Protein AF-A0A7V9ECT4-F1 (afdb_monomer_lite)

pLDDT: mean 79.0, std 13.5, range [37.38, 93.56]

Sequence (98 aa):
WDYEIRMAVERTDVVVVALSAKSVTKVGYVQKEIRLVLDAADARPHGQTFIIPARIDDAPVPRPLQRWHWVDASDDLWLERLVLALEKPRPRLAGGQD

Radius of gyration: 14.67 Å; chains: 1; bounding box: 35×32×40 Å

Secondary structure (DSSP, 8-state):
-HHHHHHHHHH-SEEEEEE-HHHHTSTTHHHHHHHHHHHHHHTSPTTS-EEEEEE-SSPPPPGGGGGS--EETTSTTHHHHHHHHHHPPPPP------

Foldseek 3Di:
DLVVLLVVLLPDQEAEAEFEQVLQPDPDPNVVSVVSNVVSQVPDDPQRYAYEYEYADPGDDDPVRVVHHYFYNVDPCRVVVVVVVVPPDGPPPPDDDD

Structure 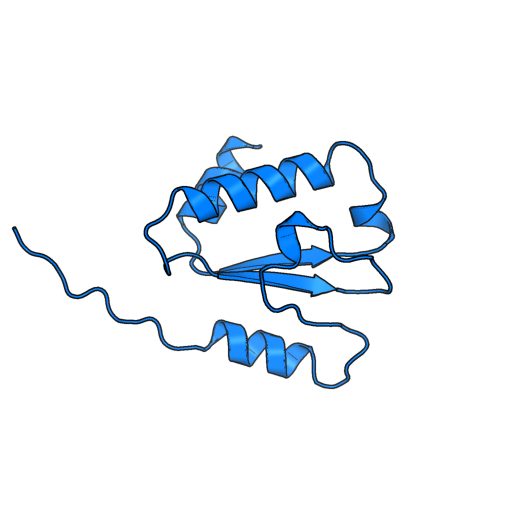(mmCIF, N/CA/C/O backbone):
data_AF-A0A7V9ECT4-F1
#
_entry.id   AF-A0A7V9ECT4-F1
#
loop_
_atom_site.group_PDB
_atom_site.id
_atom_site.type_symbol
_atom_site.label_atom_id
_atom_site.label_alt_id
_atom_site.label_comp_id
_atom_site.label_asym_id
_atom_site.label_entity_id
_atom_site.label_seq_id
_atom_site.pdbx_PDB_ins_code
_atom_site.Cartn_x
_atom_site.Cartn_y
_atom_site.Cartn_z
_atom_site.occupancy
_atom_site.B_iso_or_equiv
_atom_site.auth_seq_id
_atom_site.auth_comp_id
_atom_site.auth_asym_id
_atom_site.auth_atom_id
_atom_site.pdbx_PDB_model_num
ATOM 1 N N . TRP A 1 1 ? -8.633 18.564 -0.500 1.00 74.12 1 TRP A N 1
ATOM 2 C CA . TRP A 1 1 ? -8.101 17.314 -1.070 1.00 74.12 1 TRP A CA 1
ATOM 3 C C . TRP A 1 1 ? -7.655 16.349 0.028 1.00 74.12 1 TRP A C 1
ATOM 5 O O . TRP A 1 1 ? -8.324 15.344 0.178 1.00 74.12 1 TRP A O 1
ATOM 15 N N . ASP A 1 2 ? -6.678 16.677 0.889 1.00 72.00 2 ASP A N 1
ATOM 16 C CA . ASP A 1 2 ? -6.327 15.840 2.063 1.00 72.00 2 ASP A CA 1
ATOM 17 C C . ASP A 1 2 ? -7.541 15.460 2.943 1.00 72.00 2 ASP A C 1
ATOM 19 O O . ASP A 1 2 ? -7.688 14.308 3.339 1.00 72.00 2 ASP A O 1
ATOM 23 N N . TYR A 1 3 ? -8.437 16.416 3.227 1.00 78.00 3 TYR A N 1
ATOM 24 C CA . TYR A 1 3 ? -9.662 16.170 4.003 1.00 78.00 3 TYR A CA 1
ATOM 25 C C . TYR A 1 3 ? -10.574 15.114 3.358 1.00 78.00 3 TYR A C 1
ATOM 27 O O . TYR A 1 3 ? -11.031 14.202 4.037 1.00 78.00 3 TYR A O 1
ATOM 35 N N . GLU A 1 4 ? -10.770 15.191 2.040 1.00 81.56 4 GLU A N 1
ATOM 36 C CA . GLU A 1 4 ? -11.581 14.225 1.288 1.00 81.56 4 GLU A CA 1
ATOM 37 C C . GLU A 1 4 ? -10.968 12.823 1.332 1.00 81.56 4 GLU A C 1
ATOM 39 O O . GLU A 1 4 ? -11.685 11.843 1.508 1.00 81.56 4 GLU A O 1
ATOM 44 N N . ILE A 1 5 ? -9.634 12.718 1.247 1.00 77.00 5 ILE A N 1
ATOM 45 C CA . ILE A 1 5 ? -8.946 11.428 1.369 1.00 77.00 5 ILE A CA 1
ATOM 46 C C . ILE A 1 5 ? -9.148 10.858 2.776 1.00 77.00 5 ILE A C 1
ATOM 48 O O . ILE A 1 5 ? -9.459 9.679 2.904 1.00 77.00 5 ILE A O 1
ATOM 52 N N . ARG A 1 6 ? -9.033 11.677 3.833 1.00 76.81 6 ARG A N 1
ATOM 53 C CA . ARG A 1 6 ? -9.270 11.211 5.212 1.00 76.81 6 ARG A CA 1
ATOM 54 C C . ARG A 1 6 ? -10.688 10.689 5.375 1.00 76.81 6 ARG A C 1
ATOM 56 O O . ARG A 1 6 ? -10.860 9.556 5.803 1.00 76.81 6 ARG A O 1
ATOM 63 N N . MET A 1 7 ? -11.678 11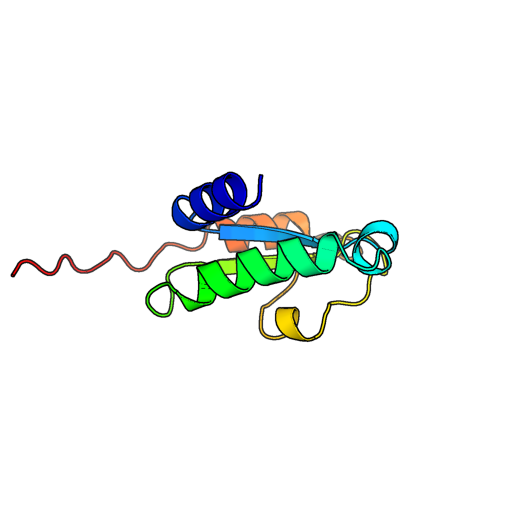.465 4.939 1.00 80.31 7 MET A N 1
ATOM 64 C CA . MET A 1 7 ? -13.085 11.065 4.987 1.00 80.31 7 MET A CA 1
ATOM 65 C C . MET A 1 7 ? -13.354 9.785 4.186 1.00 80.31 7 MET A C 1
ATOM 67 O O . MET A 1 7 ? -14.119 8.931 4.631 1.00 80.31 7 MET A O 1
ATOM 71 N N . ALA A 1 8 ? -12.728 9.625 3.017 1.00 81.81 8 ALA A N 1
ATOM 72 C CA . ALA A 1 8 ? -12.846 8.410 2.217 1.00 81.81 8 ALA A CA 1
ATOM 73 C C . ALA A 1 8 ? -12.243 7.199 2.942 1.00 81.81 8 ALA A C 1
ATOM 75 O O . ALA A 1 8 ? -12.886 6.153 3.025 1.00 81.81 8 ALA A O 1
ATOM 76 N N . VAL A 1 9 ? -11.053 7.341 3.531 1.00 78.12 9 VAL A N 1
ATOM 77 C CA . VAL A 1 9 ? -10.404 6.271 4.306 1.00 78.12 9 VAL A CA 1
ATOM 78 C C . VAL A 1 9 ? -11.211 5.928 5.567 1.00 78.12 9 VAL A C 1
ATOM 80 O O . VAL A 1 9 ? -11.396 4.755 5.880 1.00 78.12 9 VAL A O 1
ATOM 83 N N . GLU A 1 10 ? -11.778 6.922 6.252 1.00 75.88 10 GLU A N 1
ATOM 84 C CA . GLU A 1 10 ? -12.650 6.751 7.426 1.00 75.88 10 GLU A CA 1
ATOM 85 C C . GLU A 1 10 ? -14.003 6.090 7.108 1.00 75.88 10 GLU A C 1
ATOM 87 O O . GLU A 1 10 ? -14.645 5.505 7.985 1.00 75.88 10 GLU A O 1
ATOM 92 N N . ARG A 1 11 ? -14.450 6.113 5.854 1.00 80.38 11 ARG A N 1
ATOM 93 C CA . ARG A 1 11 ? -15.713 5.483 5.434 1.00 80.38 11 ARG A CA 1
ATOM 94 C C . ARG A 1 11 ? -15.529 4.155 4.712 1.00 80.38 11 ARG A C 1
ATOM 96 O O . ARG A 1 11 ? -16.521 3.498 4.413 1.00 80.38 11 ARG A O 1
ATOM 103 N N . THR A 1 12 ? -14.287 3.760 4.449 1.00 80.31 12 THR A N 1
ATOM 104 C CA . THR A 1 12 ? -13.970 2.539 3.705 1.00 80.31 12 THR A CA 1
ATOM 105 C C . THR A 1 12 ? -13.406 1.469 4.635 1.00 80.31 12 THR A C 1
ATOM 107 O O . THR A 1 12 ? -12.664 1.768 5.567 1.00 80.31 12 THR A O 1
ATOM 110 N N . ASP A 1 13 ? -13.753 0.210 4.371 1.00 80.12 13 ASP A N 1
ATOM 111 C CA . ASP A 1 13 ? -13.274 -0.948 5.137 1.00 80.12 13 ASP A CA 1
ATOM 112 C C . ASP A 1 13 ? -11.844 -1.372 4.745 1.00 80.12 13 ASP A C 1
ATOM 114 O O . ASP A 1 13 ? -11.052 -1.818 5.580 1.00 80.12 13 ASP A O 1
ATOM 118 N N . VAL A 1 14 ? -11.508 -1.230 3.460 1.00 85.06 14 VAL A N 1
ATOM 119 C CA . VAL A 1 14 ? -10.228 -1.644 2.877 1.00 85.06 14 VAL A CA 1
ATOM 120 C C . VAL A 1 14 ? -9.672 -0.537 1.992 1.00 85.06 14 VAL A C 1
ATOM 122 O O . VAL A 1 14 ? -10.377 -0.003 1.140 1.00 85.06 14 VAL A O 1
ATOM 125 N N . VAL A 1 15 ? -8.387 -0.228 2.148 1.00 87.88 15 VAL A N 1
ATOM 126 C CA . VAL A 1 15 ? -7.675 0.696 1.262 1.00 87.88 15 VAL A CA 1
ATOM 127 C C . VAL A 1 15 ? -6.643 -0.083 0.463 1.00 87.88 15 VAL A C 1
ATOM 129 O O . VAL A 1 15 ? -5.716 -0.660 1.029 1.00 87.88 15 VAL A O 1
ATOM 132 N N . VAL A 1 16 ? -6.780 -0.075 -0.862 1.00 90.25 16 VAL A N 1
ATOM 133 C CA . VAL A 1 16 ? -5.772 -0.642 -1.764 1.00 90.25 16 VAL A CA 1
ATOM 134 C C . VAL A 1 16 ? -4.797 0.459 -2.168 1.00 90.25 16 VAL A C 1
ATOM 136 O O . VAL A 1 16 ? -5.190 1.457 -2.769 1.00 90.25 16 VAL A O 1
ATOM 139 N N . VAL A 1 17 ? -3.517 0.282 -1.845 1.00 90.62 17 VAL A N 1
ATOM 140 C CA . VAL A 1 17 ? -2.455 1.230 -2.205 1.00 90.62 17 VAL A CA 1
ATOM 141 C C . VAL A 1 17 ? -1.732 0.703 -3.437 1.00 90.62 17 VAL A C 1
ATOM 143 O O . VAL A 1 17 ? -0.899 -0.195 -3.333 1.00 90.62 17 VAL A O 1
ATOM 146 N N . ALA A 1 18 ? -2.042 1.262 -4.605 1.00 91.12 18 ALA A N 1
ATOM 147 C CA . ALA A 1 18 ? -1.384 0.896 -5.855 1.00 91.12 18 ALA A CA 1
ATOM 148 C C . ALA A 1 18 ? 0.042 1.473 -5.918 1.00 91.12 18 ALA A C 1
ATOM 150 O O . ALA A 1 18 ? 0.250 2.689 -5.941 1.00 91.12 18 ALA A O 1
ATOM 151 N N . LEU A 1 19 ? 1.035 0.589 -5.964 1.00 90.69 19 LEU A N 1
ATOM 152 C CA . LEU A 1 19 ? 2.452 0.915 -6.039 1.00 90.69 19 LEU A CA 1
ATOM 153 C C . LEU A 1 19 ? 2.935 0.687 -7.470 1.00 90.69 19 LEU A C 1
ATOM 155 O O . LEU A 1 19 ? 2.925 -0.438 -7.961 1.00 90.69 19 LEU A O 1
ATOM 159 N N . SER A 1 20 ? 3.372 1.761 -8.122 1.00 89.88 20 SER A N 1
ATOM 160 C CA . SER A 1 20 ? 4.084 1.697 -9.402 1.00 89.88 20 SER A CA 1
ATOM 161 C C . SER A 1 20 ? 5.438 2.385 -9.276 1.00 89.88 20 SER A C 1
ATOM 163 O O . SER A 1 20 ? 5.566 3.329 -8.490 1.00 89.88 20 SER A O 1
ATOM 165 N N . ALA A 1 21 ? 6.433 1.986 -10.063 1.00 86.06 21 ALA A N 1
ATOM 166 C CA . ALA A 1 21 ? 7.771 2.561 -10.078 1.00 86.06 21 ALA A CA 1
ATOM 167 C C . ALA A 1 21 ? 7.706 4.070 -10.355 1.00 86.06 21 ALA A C 1
ATOM 169 O O . ALA A 1 21 ? 8.428 4.858 -9.743 1.00 86.06 21 ALA A O 1
ATOM 170 N N . LYS A 1 22 ? 6.762 4.498 -11.205 1.00 83.62 22 LYS A N 1
ATOM 171 C CA . LYS A 1 22 ? 6.480 5.914 -11.499 1.00 83.62 22 LYS A CA 1
ATOM 172 C C . LYS A 1 22 ? 5.817 6.663 -10.341 1.00 83.62 22 LYS A C 1
ATOM 174 O O . LYS A 1 22 ? 5.961 7.881 -10.258 1.00 83.62 22 LYS A O 1
ATOM 179 N N . SER A 1 23 ? 5.062 5.978 -9.486 1.00 79.00 23 SER A N 1
ATOM 180 C CA . SER A 1 23 ? 4.388 6.578 -8.329 1.00 79.00 23 SER A CA 1
ATOM 181 C C . SER A 1 23 ? 5.320 6.647 -7.121 1.00 79.00 23 SER A C 1
ATOM 183 O O . SER A 1 23 ? 5.451 7.701 -6.509 1.00 79.00 23 SER A O 1
ATOM 185 N N . VAL A 1 24 ? 6.024 5.561 -6.795 1.00 79.06 24 VAL A N 1
ATOM 186 C CA . VAL A 1 24 ? 6.847 5.474 -5.573 1.00 79.06 24 VAL A CA 1
ATOM 187 C C . VAL A 1 24 ? 8.127 6.310 -5.635 1.00 79.06 24 VAL A C 1
ATOM 189 O O . VAL A 1 24 ? 8.648 6.704 -4.594 1.00 79.06 24 VAL A O 1
ATOM 192 N N . THR A 1 25 ? 8.619 6.621 -6.837 1.00 71.81 25 THR A N 1
ATOM 193 C CA . THR A 1 25 ? 9.794 7.489 -7.041 1.00 71.81 25 THR A CA 1
ATOM 194 C C . THR A 1 25 ? 9.456 8.982 -7.028 1.00 71.81 25 THR A C 1
ATOM 196 O O . THR A 1 25 ? 10.355 9.808 -6.869 1.00 71.81 25 THR A O 1
ATOM 199 N N . LYS A 1 26 ? 8.172 9.362 -7.144 1.00 67.44 26 LYS A N 1
ATOM 200 C CA . LYS A 1 26 ? 7.742 10.763 -7.030 1.00 67.44 26 LYS A CA 1
ATOM 201 C C . LYS A 1 26 ? 7.835 11.214 -5.576 1.00 67.44 26 LYS A C 1
ATOM 203 O O . LYS A 1 26 ? 6.989 10.898 -4.740 1.00 67.44 26 LYS A O 1
ATOM 208 N N . VAL A 1 27 ? 8.870 11.992 -5.289 1.00 59.09 27 VAL A N 1
ATOM 209 C CA . VAL A 1 27 ? 9.083 12.608 -3.978 1.00 59.09 27 VAL A CA 1
ATOM 210 C C . VAL A 1 27 ? 7.945 13.596 -3.670 1.00 59.09 27 VAL A C 1
ATOM 212 O O . VAL A 1 27 ? 7.517 14.361 -4.531 1.00 59.09 27 VAL A O 1
ATOM 215 N N . GLY A 1 28 ? 7.443 13.574 -2.432 1.00 60.03 28 GLY A N 1
ATOM 216 C CA . GLY A 1 28 ? 6.505 14.568 -1.894 1.00 60.03 28 GLY A CA 1
ATOM 217 C C . GLY A 1 28 ? 5.023 14.193 -1.978 1.00 60.03 28 GLY A C 1
ATOM 218 O O . GLY A 1 28 ? 4.352 14.185 -0.951 1.00 60.03 28 GLY A O 1
ATOM 219 N N . TYR A 1 29 ? 4.502 13.855 -3.160 1.00 60.28 29 TYR A N 1
ATOM 220 C CA . TYR A 1 29 ? 3.051 13.659 -3.330 1.00 60.28 29 TYR A CA 1
ATOM 221 C C . TYR A 1 29 ? 2.568 12.293 -2.819 1.00 60.28 29 TYR A C 1
ATOM 223 O O . TYR A 1 29 ? 1.756 12.223 -1.899 1.00 60.28 29 TYR A O 1
ATOM 231 N N . VAL A 1 30 ? 3.154 11.207 -3.329 1.00 69.75 30 VAL A N 1
ATOM 232 C CA . VAL A 1 30 ? 2.768 9.832 -2.959 1.00 69.75 30 VAL A CA 1
ATOM 233 C C . VAL A 1 30 ? 3.082 9.528 -1.495 1.00 69.75 30 VAL A C 1
ATOM 235 O O . VAL A 1 30 ? 2.321 8.848 -0.815 1.00 69.75 30 VAL A O 1
ATOM 238 N N . GLN A 1 31 ? 4.168 10.089 -0.958 1.00 75.25 31 GLN A N 1
ATOM 239 C CA . GLN A 1 31 ? 4.500 9.931 0.460 1.00 75.25 31 GLN A CA 1
ATOM 240 C C . GLN A 1 31 ? 3.468 10.597 1.376 1.00 75.25 31 GLN A C 1
ATOM 242 O O . GLN A 1 31 ? 3.168 10.060 2.442 1.00 75.25 31 GLN A O 1
ATOM 247 N N . LYS A 1 32 ? 2.914 11.745 0.964 1.00 81.00 32 LYS A N 1
ATOM 248 C CA . LYS A 1 32 ? 1.897 12.464 1.734 1.00 81.00 32 LYS A CA 1
ATOM 249 C C . LYS A 1 32 ? 0.573 11.699 1.759 1.00 81.00 32 LYS A C 1
ATOM 251 O O . LYS A 1 32 ? -0.009 11.556 2.829 1.00 81.00 32 LYS A O 1
ATOM 256 N N . GLU A 1 33 ? 0.136 11.168 0.617 1.00 82.06 33 GLU A N 1
ATOM 257 C CA . GLU A 1 33 ? -1.069 10.328 0.533 1.00 82.06 33 GLU A CA 1
ATOM 258 C C . GLU A 1 33 ? -0.927 9.045 1.349 1.00 82.06 33 GLU A C 1
ATOM 260 O O . GLU A 1 33 ? -1.793 8.739 2.165 1.00 82.06 33 GLU A O 1
ATOM 265 N N . ILE A 1 34 ? 0.192 8.327 1.186 1.00 83.31 34 ILE A N 1
ATOM 266 C CA . ILE A 1 34 ? 0.469 7.111 1.957 1.00 83.31 34 ILE A CA 1
ATOM 267 C C . ILE A 1 34 ? 0.453 7.430 3.451 1.00 83.31 34 ILE A C 1
ATOM 269 O O . ILE A 1 34 ? -0.181 6.710 4.212 1.00 83.31 34 ILE A O 1
ATOM 273 N N . ARG A 1 35 ? 1.097 8.521 3.885 1.00 85.00 35 ARG A N 1
ATOM 274 C CA . ARG A 1 35 ? 1.086 8.918 5.298 1.00 85.00 35 ARG A CA 1
ATOM 275 C C . ARG A 1 35 ? -0.327 9.168 5.813 1.00 85.00 35 ARG A C 1
ATOM 277 O O . ARG A 1 35 ? -0.654 8.720 6.898 1.00 85.00 35 ARG A O 1
ATOM 284 N N . LEU A 1 36 ? -1.167 9.827 5.027 1.00 84.00 36 LEU A N 1
ATOM 285 C CA . LEU A 1 36 ? -2.544 10.112 5.408 1.00 84.00 36 LEU A CA 1
ATOM 286 C C . LEU A 1 36 ? -3.382 8.832 5.551 1.00 84.00 36 LEU A C 1
ATOM 288 O O . LEU A 1 36 ? -4.141 8.713 6.509 1.00 84.00 36 LEU A O 1
ATOM 292 N N . VAL A 1 37 ? -3.199 7.860 4.653 1.00 84.19 37 VAL A N 1
ATOM 293 C CA . VAL A 1 37 ? -3.819 6.529 4.768 1.00 84.19 37 VAL A CA 1
ATOM 294 C C . VAL A 1 37 ? -3.326 5.797 6.021 1.00 84.19 37 VAL A C 1
ATOM 296 O O . VAL A 1 37 ? -4.129 5.198 6.730 1.00 84.19 37 VAL A O 1
ATOM 299 N N . LEU A 1 38 ? -2.023 5.863 6.313 1.00 83.56 38 LEU A N 1
ATOM 300 C CA . LEU A 1 38 ? -1.428 5.246 7.503 1.00 83.56 38 LEU A CA 1
ATOM 301 C C . LEU A 1 38 ? -1.956 5.875 8.797 1.00 83.56 38 LEU A C 1
ATOM 303 O O . LEU A 1 38 ? -2.385 5.144 9.681 1.00 83.56 38 LEU A O 1
ATOM 307 N N . ASP A 1 39 ? -1.981 7.207 8.879 1.00 84.44 39 ASP A N 1
ATOM 308 C CA . ASP A 1 39 ? -2.486 7.944 10.041 1.00 84.44 39 ASP A CA 1
ATOM 309 C C . ASP A 1 39 ? -3.966 7.602 10.298 1.00 84.44 39 ASP A C 1
ATOM 311 O O . ASP A 1 39 ? -4.375 7.386 11.437 1.00 84.44 39 ASP A O 1
ATOM 315 N N . ALA A 1 40 ? -4.775 7.510 9.236 1.00 79.12 40 ALA A N 1
ATOM 316 C CA . ALA A 1 40 ? -6.183 7.141 9.345 1.00 79.12 40 ALA A CA 1
ATOM 317 C C . ALA A 1 40 ? -6.383 5.668 9.754 1.00 79.12 40 ALA A C 1
ATOM 319 O O . ALA A 1 40 ? -7.310 5.366 10.503 1.00 79.12 40 ALA A O 1
ATOM 320 N N . ALA A 1 41 ? -5.513 4.755 9.309 1.00 76.56 41 ALA A N 1
ATOM 321 C CA . ALA A 1 41 ? -5.536 3.360 9.748 1.00 76.56 41 ALA A CA 1
ATOM 322 C C . ALA A 1 41 ? -5.113 3.206 11.220 1.00 76.56 41 ALA A C 1
ATOM 324 O O . ALA A 1 41 ? -5.736 2.435 11.948 1.00 76.56 41 ALA A O 1
ATOM 325 N N . ASP A 1 42 ? -4.100 3.956 11.667 1.00 77.81 42 ASP A N 1
ATOM 326 C CA . ASP A 1 42 ? -3.618 3.946 13.055 1.00 77.81 42 ASP A CA 1
ATOM 327 C C . ASP A 1 42 ? -4.637 4.591 14.029 1.00 77.81 42 ASP A C 1
ATOM 329 O O . ASP A 1 42 ? -4.673 4.232 15.204 1.00 77.81 42 ASP A O 1
ATOM 333 N N . ALA A 1 43 ? -5.498 5.505 13.560 1.00 76.12 43 ALA A N 1
ATOM 334 C CA . ALA A 1 43 ? -6.554 6.135 14.367 1.00 76.12 43 ALA A CA 1
ATOM 335 C C . ALA A 1 43 ? -7.774 5.230 14.640 1.00 76.12 43 ALA A C 1
ATOM 337 O O . ALA A 1 43 ? -8.635 5.579 15.452 1.00 76.12 43 ALA A O 1
ATOM 338 N N . ARG A 1 44 ? -7.885 4.080 13.964 1.00 69.25 44 ARG A N 1
ATOM 339 C CA . ARG A 1 44 ? -8.996 3.138 14.149 1.00 69.25 44 ARG A CA 1
ATOM 340 C C . ARG A 1 44 ? -8.702 2.113 15.248 1.00 69.25 44 ARG A C 1
ATOM 342 O O . ARG A 1 44 ? -7.542 1.768 15.468 1.00 69.25 44 ARG A O 1
ATOM 349 N N . PRO A 1 45 ? -9.740 1.537 15.888 1.00 67.75 45 PRO A N 1
ATOM 350 C CA . PRO A 1 45 ? -9.561 0.363 16.734 1.00 67.75 45 PRO A CA 1
ATOM 351 C C . PRO A 1 45 ? -8.807 -0.730 15.972 1.00 67.75 45 PRO A C 1
ATOM 353 O O . PRO A 1 45 ? -9.075 -0.972 14.789 1.00 67.75 45 PRO A O 1
ATOM 356 N N . HIS A 1 46 ? -7.872 -1.399 16.650 1.00 57.44 46 HIS A N 1
ATOM 357 C CA . HIS A 1 46 ? -7.092 -2.481 16.058 1.00 57.44 46 HIS A CA 1
ATOM 358 C C . HIS A 1 46 ? -8.011 -3.484 15.336 1.00 57.44 46 HIS A C 1
ATOM 360 O O . HIS A 1 46 ? -8.945 -4.025 15.926 1.00 57.44 46 HIS A O 1
ATOM 366 N N . GLY A 1 47 ? -7.753 -3.704 14.042 1.00 58.09 47 GLY A N 1
ATOM 367 C CA . GLY A 1 47 ? -8.514 -4.631 13.197 1.00 58.09 47 GLY A CA 1
ATOM 368 C C . GLY A 1 47 ? -9.601 -4.017 12.302 1.00 58.09 47 GLY A C 1
ATOM 369 O O . GLY A 1 47 ? -10.290 -4.783 11.634 1.00 58.09 47 GLY A O 1
ATOM 370 N N . GLN A 1 48 ? -9.765 -2.683 12.249 1.00 63.34 48 GLN A N 1
ATOM 371 C CA . GLN A 1 48 ? -10.856 -2.031 11.489 1.00 63.34 48 GLN A CA 1
ATOM 372 C C . GLN A 1 48 ? -10.478 -1.276 10.200 1.00 63.34 48 GLN A C 1
ATOM 374 O O . GLN A 1 48 ? -11.339 -0.663 9.575 1.00 63.34 48 GLN A O 1
ATOM 379 N N . THR A 1 49 ? -9.241 -1.332 9.718 1.00 65.25 49 THR A N 1
ATOM 380 C CA . THR A 1 49 ? -8.944 -0.953 8.324 1.00 65.25 49 THR A CA 1
ATOM 381 C C . THR A 1 49 ? -7.830 -1.839 7.805 1.00 65.25 49 THR A C 1
ATOM 383 O O . THR A 1 49 ? -6.761 -1.925 8.410 1.00 65.25 49 THR A O 1
ATOM 386 N N . PHE A 1 50 ? -8.090 -2.529 6.698 1.00 79.25 50 PHE A N 1
ATOM 387 C CA . PHE A 1 50 ? -7.098 -3.378 6.050 1.00 79.25 50 PHE A CA 1
ATOM 388 C C . PHE A 1 50 ? -6.435 -2.568 4.930 1.00 79.25 50 PHE A C 1
ATOM 390 O O . PHE A 1 50 ? -7.094 -2.159 3.977 1.00 79.25 50 PHE A O 1
ATOM 397 N N . ILE A 1 51 ? -5.141 -2.269 5.063 1.00 88.00 51 ILE A N 1
ATOM 398 C CA . ILE A 1 51 ? -4.353 -1.718 3.955 1.00 88.00 51 ILE A CA 1
ATOM 399 C C . ILE A 1 51 ? -3.834 -2.901 3.138 1.00 88.00 51 ILE A C 1
ATOM 401 O O . ILE A 1 51 ? -3.185 -3.787 3.693 1.00 88.00 51 ILE A O 1
ATOM 405 N N . ILE A 1 52 ? -4.089 -2.895 1.828 1.00 90.75 52 ILE A N 1
ATOM 406 C CA . ILE A 1 52 ? -3.530 -3.859 0.873 1.00 90.75 52 ILE A CA 1
ATOM 407 C C . ILE A 1 52 ? -2.616 -3.107 -0.089 1.00 90.75 52 ILE A C 1
ATOM 409 O O . ILE A 1 52 ? -3.104 -2.438 -1.003 1.00 90.75 52 ILE A O 1
ATOM 413 N N . PRO A 1 53 ? -1.290 -3.186 0.065 1.00 92.19 53 PRO A N 1
ATOM 414 C CA . PRO A 1 53 ? -0.398 -2.729 -0.983 1.00 92.19 53 PRO A CA 1
ATOM 415 C C . PRO A 1 53 ? -0.551 -3.638 -2.214 1.00 92.19 53 PRO A C 1
ATOM 417 O O . PRO A 1 53 ? -0.520 -4.863 -2.102 1.00 92.19 53 PRO A O 1
ATOM 420 N N . ALA A 1 54 ? -0.713 -3.039 -3.390 1.00 93.31 54 ALA A N 1
ATOM 421 C CA . ALA A 1 54 ? -0.780 -3.739 -4.668 1.00 93.31 54 ALA A CA 1
ATOM 422 C C . ALA A 1 54 ? 0.356 -3.243 -5.558 1.00 93.31 54 ALA A C 1
ATOM 424 O O . ALA A 1 54 ? 0.336 -2.105 -6.027 1.00 93.31 54 ALA A O 1
ATOM 425 N N . ARG A 1 55 ? 1.373 -4.077 -5.755 1.00 92.94 55 ARG A N 1
ATOM 426 C CA . ARG A 1 55 ? 2.505 -3.767 -6.619 1.00 92.94 55 ARG A CA 1
ATOM 427 C C . ARG A 1 55 ? 2.119 -4.035 -8.076 1.00 92.94 55 ARG A C 1
ATOM 429 O O . ARG A 1 55 ? 1.826 -5.169 -8.421 1.00 92.94 55 ARG A O 1
ATOM 436 N N . ILE A 1 56 ? 2.084 -2.992 -8.903 1.00 91.25 56 ILE A N 1
ATOM 437 C CA . ILE A 1 56 ? 1.600 -3.049 -10.295 1.00 91.25 56 ILE A CA 1
ATOM 438 C C . ILE A 1 56 ? 2.746 -3.260 -11.305 1.00 91.25 56 ILE A C 1
ATOM 440 O O . ILE A 1 56 ? 2.517 -3.722 -12.417 1.00 91.25 56 ILE A O 1
ATOM 444 N N . ASP A 1 57 ? 3.978 -2.925 -10.927 1.00 89.31 57 ASP A N 1
ATOM 445 C CA . ASP A 1 57 ? 5.216 -3.149 -11.688 1.00 89.31 57 ASP A CA 1
ATOM 446 C C . ASP A 1 57 ? 6.366 -3.463 -10.705 1.00 89.31 57 ASP A C 1
ATOM 448 O O . ASP A 1 57 ? 6.106 -3.733 -9.539 1.00 89.31 57 ASP A O 1
ATOM 452 N N . ASP A 1 58 ? 7.640 -3.384 -11.096 1.00 87.06 58 ASP A N 1
ATO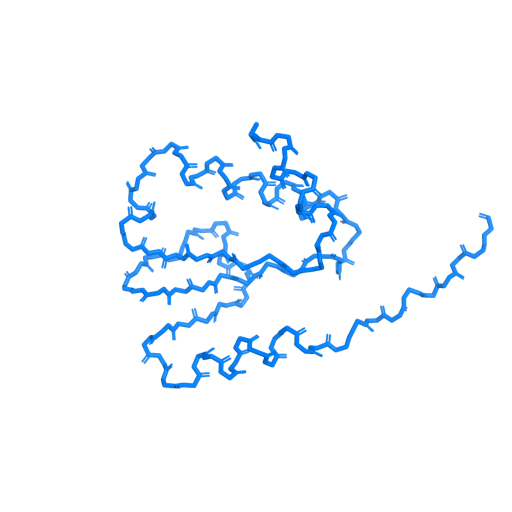M 453 C CA . ASP A 1 58 ? 8.784 -3.631 -10.191 1.00 87.06 58 ASP A CA 1
ATOM 454 C C . ASP A 1 58 ? 9.009 -2.545 -9.105 1.00 87.06 58 ASP A C 1
ATOM 456 O O . ASP A 1 58 ? 10.126 -2.315 -8.632 1.00 87.06 58 ASP A O 1
ATOM 460 N N . ALA A 1 59 ? 7.950 -1.855 -8.671 1.00 87.88 59 ALA A N 1
ATOM 461 C CA . ALA A 1 59 ? 7.985 -0.872 -7.600 1.00 87.88 59 ALA A CA 1
ATOM 462 C C . ALA A 1 59 ? 8.516 -1.462 -6.279 1.00 87.88 59 ALA A C 1
ATOM 464 O O . ALA A 1 59 ? 7.964 -2.437 -5.755 1.00 87.88 59 ALA A O 1
ATOM 465 N N . PRO A 1 60 ? 9.505 -0.830 -5.628 1.00 87.06 60 PRO A N 1
ATOM 466 C CA . PRO A 1 60 ? 9.826 -1.181 -4.253 1.00 87.06 60 PRO A CA 1
ATOM 467 C C . PRO A 1 60 ? 8.630 -0.898 -3.336 1.00 87.06 60 PRO A C 1
ATOM 469 O O . PRO A 1 60 ? 8.002 0.159 -3.423 1.00 87.06 60 PRO A O 1
ATOM 472 N N . VAL A 1 61 ? 8.354 -1.812 -2.402 1.00 88.19 61 VAL A N 1
ATOM 473 C CA . VAL A 1 61 ? 7.346 -1.593 -1.355 1.00 88.19 61 VAL A CA 1
ATOM 474 C C . VAL A 1 61 ? 7.926 -0.645 -0.298 1.00 88.19 61 VAL A C 1
ATOM 476 O O . VAL A 1 61 ? 8.927 -0.995 0.343 1.00 88.19 61 VAL A O 1
ATOM 479 N N . PRO A 1 62 ? 7.329 0.544 -0.074 1.00 86.88 62 PRO A N 1
ATOM 480 C CA . PRO A 1 62 ? 7.800 1.483 0.939 1.00 86.88 62 PRO A CA 1
ATOM 481 C C . PRO A 1 62 ? 7.842 0.844 2.330 1.00 86.88 62 PRO A C 1
ATOM 483 O O . PRO A 1 62 ? 6.888 0.180 2.729 1.00 86.88 62 PRO A O 1
ATOM 486 N N . ARG A 1 63 ? 8.908 1.099 3.103 1.00 86.81 63 ARG A N 1
ATOM 487 C CA . ARG A 1 63 ? 9.102 0.531 4.457 1.00 86.81 63 ARG A CA 1
ATOM 488 C C . ARG A 1 63 ? 7.857 0.583 5.356 1.00 86.81 63 ARG A C 1
ATOM 490 O O . ARG A 1 63 ? 7.554 -0.441 5.957 1.00 86.81 63 ARG A O 1
ATOM 497 N N . PRO A 1 64 ? 7.101 1.699 5.442 1.00 85.25 64 PRO A N 1
ATOM 498 C CA . PRO A 1 64 ? 5.915 1.747 6.294 1.00 85.25 64 PRO A CA 1
ATOM 499 C C . PRO A 1 64 ? 4.843 0.728 5.906 1.00 85.25 64 PRO A C 1
ATOM 501 O O . PRO A 1 64 ? 4.130 0.271 6.793 1.00 85.25 64 PRO A O 1
ATOM 504 N N . LEU A 1 65 ? 4.754 0.379 4.615 1.00 87.50 65 LEU A N 1
ATOM 505 C C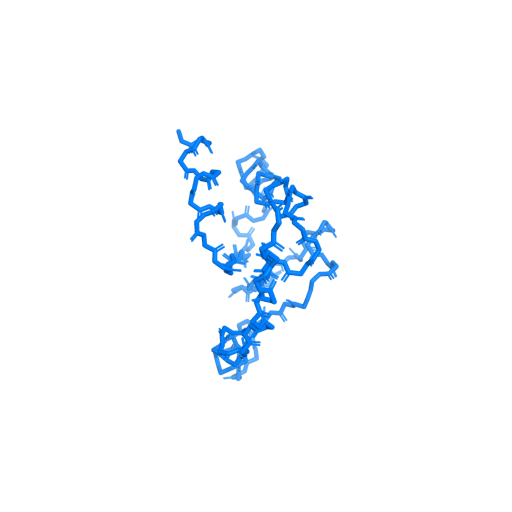A . LEU A 1 65 ? 3.771 -0.544 4.049 1.00 87.50 65 LEU A CA 1
ATOM 506 C C . LEU A 1 65 ? 4.192 -2.019 4.144 1.00 87.50 65 LEU A C 1
ATOM 508 O O . LEU A 1 65 ? 3.354 -2.896 3.974 1.00 87.50 65 LEU A O 1
ATOM 512 N N . GLN A 1 66 ? 5.457 -2.306 4.468 1.00 87.56 66 GLN A N 1
ATOM 513 C CA . GLN A 1 66 ? 5.979 -3.678 4.551 1.00 87.56 66 GLN A CA 1
ATOM 514 C C . GLN A 1 66 ? 5.380 -4.498 5.704 1.00 87.56 66 GLN A C 1
ATOM 516 O O . GLN A 1 66 ? 5.523 -5.715 5.718 1.00 87.56 66 GLN A O 1
ATOM 521 N N . ARG A 1 67 ? 4.709 -3.854 6.671 1.00 85.94 67 ARG A N 1
ATOM 522 C CA . ARG A 1 67 ? 4.006 -4.552 7.762 1.00 85.94 67 ARG A CA 1
ATOM 523 C C . ARG A 1 67 ? 2.693 -5.214 7.325 1.00 85.94 67 ARG A C 1
ATOM 525 O O . ARG A 1 67 ? 2.147 -5.999 8.094 1.00 85.94 67 ARG A O 1
ATOM 532 N N . TRP A 1 68 ? 2.179 -4.896 6.134 1.00 87.06 68 TRP A N 1
ATOM 533 C CA . TRP A 1 68 ? 0.974 -5.511 5.570 1.00 87.06 68 TRP A CA 1
ATOM 534 C C . TRP A 1 68 ? 1.327 -6.543 4.501 1.00 87.06 68 TRP A C 1
ATOM 536 O O . TRP A 1 68 ? 2.339 -6.416 3.816 1.00 87.06 68 TRP A O 1
ATOM 546 N N . HIS A 1 69 ? 0.461 -7.542 4.325 1.00 88.06 69 HIS A N 1
ATOM 547 C CA . HIS A 1 69 ? 0.534 -8.431 3.167 1.00 88.06 69 HIS A CA 1
ATOM 548 C C . HIS A 1 69 ? 0.214 -7.654 1.891 1.00 88.06 69 HIS A C 1
ATOM 550 O O . HIS A 1 69 ? -0.778 -6.929 1.851 1.00 88.06 69 HIS A O 1
ATOM 556 N N . TRP A 1 70 ? 1.023 -7.844 0.851 1.00 90.38 70 TRP A N 1
ATOM 557 C CA . TRP A 1 70 ? 0.833 -7.216 -0.453 1.00 90.38 70 TRP A CA 1
ATOM 558 C C . TRP A 1 70 ? 0.575 -8.247 -1.550 1.00 90.38 70 TRP A C 1
ATOM 560 O O . TRP A 1 70 ? 0.960 -9.411 -1.433 1.00 90.38 70 TRP A O 1
ATOM 570 N N . VAL A 1 71 ? -0.060 -7.787 -2.626 1.00 92.81 71 VAL A N 1
ATOM 571 C CA . VAL A 1 71 ? -0.192 -8.523 -3.890 1.00 92.81 71 VAL A CA 1
ATOM 572 C C . VAL A 1 71 ? 0.752 -7.937 -4.930 1.00 92.81 71 VAL A C 1
ATOM 574 O O . VAL A 1 71 ? 1.165 -6.778 -4.829 1.00 92.81 71 VAL A O 1
ATOM 577 N N . ASP A 1 72 ? 1.102 -8.744 -5.921 1.00 93.50 72 ASP A N 1
ATOM 578 C CA . ASP A 1 72 ? 2.099 -8.413 -6.928 1.00 93.50 72 ASP A CA 1
ATOM 579 C C . ASP A 1 72 ? 1.581 -8.796 -8.305 1.00 93.50 72 ASP A C 1
ATOM 581 O O . ASP A 1 72 ? 1.312 -9.964 -8.543 1.00 93.50 72 ASP A O 1
ATOM 585 N N . ALA A 1 73 ? 1.447 -7.826 -9.205 1.00 92.75 73 ALA A N 1
ATOM 586 C CA . ALA A 1 73 ? 0.895 -8.030 -10.538 1.00 92.75 73 ALA A CA 1
ATOM 587 C C . ALA A 1 73 ? 1.749 -8.936 -11.440 1.00 92.75 73 ALA A C 1
ATOM 589 O O . ALA A 1 73 ? 1.286 -9.322 -12.510 1.00 92.75 73 ALA A O 1
ATOM 590 N N . SER A 1 74 ? 2.976 -9.278 -11.027 1.00 91.56 74 SER A N 1
ATOM 591 C CA . SER A 1 74 ? 3.786 -10.310 -11.688 1.00 91.56 74 SER A CA 1
ATOM 592 C C . SER A 1 74 ? 3.345 -11.747 -11.374 1.00 91.56 74 SER A C 1
ATOM 594 O O . SER A 1 74 ? 3.790 -12.675 -12.044 1.00 91.56 74 SER A O 1
ATOM 596 N N . ASP A 1 75 ? 2.487 -11.946 -10.371 1.00 92.56 75 ASP A N 1
ATOM 597 C CA . ASP A 1 75 ? 1.869 -13.232 -10.044 1.00 92.56 75 ASP A CA 1
ATOM 598 C C . ASP A 1 75 ? 0.576 -13.394 -10.848 1.00 92.56 75 ASP A C 1
ATOM 600 O O . ASP A 1 75 ? -0.337 -12.592 -10.690 1.00 92.56 75 ASP A O 1
ATOM 604 N N . ASP A 1 76 ? 0.452 -14.441 -11.665 1.00 93.44 76 ASP A N 1
ATOM 605 C CA . ASP A 1 76 ? -0.742 -14.678 -12.493 1.00 93.44 76 ASP A CA 1
ATOM 606 C C . ASP A 1 76 ? -2.052 -14.755 -11.686 1.00 93.44 76 ASP A C 1
ATOM 608 O O . ASP A 1 76 ? -3.123 -14.531 -12.243 1.00 93.44 76 ASP A O 1
ATOM 612 N N . LEU A 1 77 ? -1.979 -15.038 -10.378 1.00 93.56 77 LEU A N 1
ATOM 613 C CA . LEU A 1 77 ? -3.132 -15.150 -9.476 1.00 93.56 77 LEU A CA 1
ATOM 614 C C . LEU A 1 77 ? -3.354 -13.904 -8.599 1.00 93.56 77 LEU A C 1
ATOM 616 O O . LEU A 1 77 ? -4.051 -13.961 -7.578 1.00 93.56 77 LEU A O 1
ATOM 620 N N . TRP A 1 78 ? -2.701 -12.782 -8.904 1.00 92.25 78 TRP A N 1
ATOM 621 C CA . TRP A 1 78 ? -2.711 -11.606 -8.031 1.00 92.25 78 TRP A CA 1
ATOM 622 C C . TRP A 1 78 ? -4.096 -10.976 -7.868 1.00 92.25 78 TRP A C 1
ATOM 624 O O . TRP A 1 78 ? -4.417 -10.493 -6.778 1.00 92.25 78 TRP A O 1
ATOM 634 N N . LEU A 1 79 ? -4.919 -10.993 -8.922 1.00 91.38 79 LEU A N 1
ATOM 635 C CA . LEU A 1 79 ? -6.283 -10.465 -8.889 1.00 91.38 79 LEU A CA 1
ATOM 636 C C . LEU A 1 79 ? -7.174 -11.336 -8.013 1.00 91.38 79 LEU A C 1
ATOM 638 O O . LEU A 1 79 ? -7.882 -10.813 -7.159 1.00 91.38 79 LEU A O 1
ATOM 642 N N . GLU A 1 80 ? -7.101 -12.654 -8.163 1.00 92.94 80 GLU A N 1
ATOM 643 C CA . GLU A 1 80 ? -7.834 -13.610 -7.339 1.00 92.94 80 GLU A CA 1
ATOM 644 C C . GLU A 1 80 ? -7.440 -13.458 -5.870 1.00 92.94 80 GLU A C 1
ATOM 646 O O . GLU A 1 80 ? -8.299 -13.399 -4.993 1.00 92.94 80 GLU A O 1
ATOM 651 N N . ARG A 1 81 ? -6.141 -13.318 -5.582 1.00 89.69 81 ARG A N 1
ATOM 652 C CA . ARG A 1 81 ? -5.637 -13.068 -4.222 1.00 89.69 81 ARG A CA 1
ATOM 653 C C . ARG A 1 81 ? -6.137 -11.743 -3.654 1.00 89.69 81 ARG A C 1
ATOM 655 O O . ARG A 1 81 ? -6.472 -11.684 -2.471 1.00 89.69 81 ARG A O 1
ATOM 662 N N . LEU A 1 82 ? -6.203 -10.698 -4.479 1.00 89.56 82 LEU A N 1
ATOM 663 C CA . LEU A 1 82 ? -6.757 -9.405 -4.090 1.00 89.56 82 LEU A CA 1
ATOM 664 C C . LEU A 1 82 ? -8.254 -9.521 -3.776 1.00 89.56 82 LEU A C 1
ATOM 666 O O . LEU A 1 82 ? -8.681 -9.062 -2.721 1.00 89.56 82 LEU A O 1
ATOM 670 N N . VAL A 1 83 ? -9.033 -10.176 -4.639 1.00 90.31 83 VAL A N 1
ATOM 671 C CA . VAL A 1 83 ? -10.469 -10.419 -4.427 1.00 90.31 83 VAL A CA 1
ATOM 672 C C . VAL A 1 83 ? -10.694 -11.216 -3.143 1.00 90.31 83 VAL A C 1
ATOM 674 O O . VAL A 1 83 ? -11.446 -10.773 -2.280 1.00 90.31 83 VAL A O 1
ATOM 677 N N . LEU A 1 84 ? -9.959 -12.310 -2.932 1.00 87.44 84 LEU A N 1
ATOM 678 C CA . LEU A 1 84 ? -10.039 -13.105 -1.702 1.00 87.44 84 LEU A CA 1
ATOM 679 C C . LEU A 1 84 ? -9.697 -12.291 -0.446 1.00 87.44 84 LEU A C 1
ATOM 681 O O . LEU A 1 84 ? -10.279 -12.506 0.618 1.00 87.44 84 LEU A O 1
ATOM 685 N N . ALA A 1 85 ? -8.747 -11.358 -0.538 1.00 84.44 85 ALA A N 1
ATOM 686 C CA . ALA A 1 85 ? -8.406 -10.470 0.567 1.00 84.44 85 ALA A CA 1
ATOM 687 C C . ALA A 1 85 ? -9.522 -9.453 0.872 1.00 84.44 85 ALA A 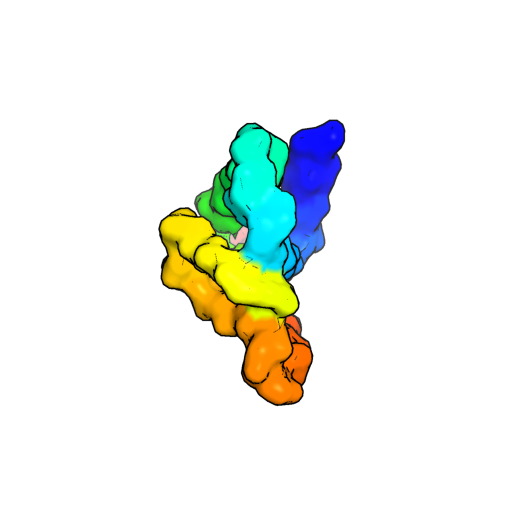C 1
ATOM 689 O O . ALA A 1 85 ? -9.704 -9.098 2.037 1.00 84.44 85 ALA A O 1
ATOM 690 N N . LEU A 1 86 ? -10.275 -9.027 -0.146 1.00 84.56 86 LEU A N 1
ATOM 691 C CA . LEU A 1 86 ? -11.437 -8.141 -0.018 1.00 84.56 86 LEU A CA 1
ATOM 692 C C . LEU A 1 86 ? -12.687 -8.872 0.497 1.00 84.56 86 LEU A C 1
ATOM 694 O O . LEU A 1 86 ? -13.504 -8.270 1.189 1.00 84.56 86 LEU A O 1
ATOM 698 N N . GLU A 1 87 ? -12.829 -10.164 0.196 1.00 82.81 87 GLU A N 1
ATOM 699 C CA . GLU A 1 87 ? -13.983 -10.989 0.578 1.00 82.81 87 GLU A CA 1
ATOM 700 C C . GLU A 1 87 ? -13.945 -11.502 2.027 1.00 82.81 87 GLU A C 1
ATOM 702 O O . GLU A 1 87 ? -14.960 -11.997 2.526 1.00 82.81 87 GLU A O 1
ATOM 707 N N . LYS A 1 88 ? -12.804 -11.406 2.728 1.00 68.06 88 LYS A N 1
ATOM 708 C CA . LYS A 1 88 ? -12.670 -11.935 4.096 1.00 68.06 88 LYS A CA 1
ATOM 709 C C . LYS A 1 88 ? -13.768 -11.373 5.020 1.00 68.06 88 LYS A C 1
ATOM 711 O O . LYS A 1 88 ? -13.825 -10.159 5.228 1.00 68.06 88 LYS A O 1
ATOM 716 N N . PRO A 1 89 ? -14.616 -12.237 5.623 1.00 55.69 89 PRO A N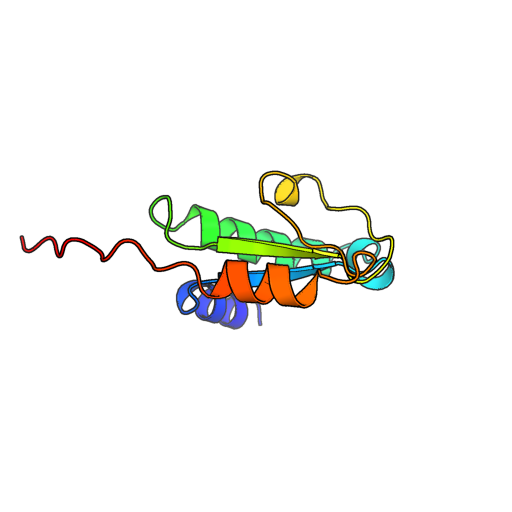 1
ATOM 717 C CA . PRO A 1 89 ? -15.698 -11.796 6.491 1.00 55.69 89 PRO A CA 1
ATOM 718 C C . PRO A 1 89 ? -15.163 -10.998 7.675 1.00 55.69 89 PRO A C 1
ATOM 720 O O . PRO A 1 89 ? -14.271 -11.449 8.397 1.00 55.69 89 PRO A O 1
ATOM 723 N N . ARG A 1 90 ? -15.747 -9.820 7.905 1.00 63.66 90 ARG A N 1
ATOM 724 C CA . ARG A 1 90 ? -15.475 -9.029 9.108 1.00 63.66 90 ARG A CA 1
ATOM 725 C C . ARG A 1 90 ? -15.843 -9.837 10.359 1.00 63.66 90 ARG A C 1
ATOM 727 O O . ARG A 1 90 ? -16.913 -10.457 10.380 1.00 63.66 90 ARG A O 1
ATOM 734 N N . PRO A 1 91 ? -15.055 -9.758 11.447 1.00 54.81 91 PRO A N 1
ATOM 735 C CA . PRO A 1 91 ? -15.607 -10.000 12.768 1.00 54.81 91 PRO A CA 1
ATOM 736 C C . PRO A 1 91 ? -16.780 -9.030 12.928 1.00 54.81 91 PRO A C 1
ATOM 738 O O . PRO A 1 91 ? -16.598 -7.814 12.842 1.00 54.81 91 PRO A O 1
ATOM 741 N N . ARG A 1 92 ? -18.002 -9.555 13.087 1.00 49.00 92 ARG A N 1
ATOM 742 C CA . ARG A 1 92 ? -19.137 -8.717 13.478 1.00 49.00 92 ARG A CA 1
ATOM 743 C C . ARG A 1 92 ? -18.723 -8.006 14.756 1.00 49.00 92 ARG A C 1
ATOM 745 O O . ARG A 1 92 ? -18.318 -8.669 15.709 1.00 49.00 92 ARG A O 1
ATOM 752 N N . LEU A 1 93 ? -18.809 -6.680 14.753 1.00 53.00 93 LEU A N 1
ATOM 753 C CA . LEU A 1 93 ? -18.727 -5.911 15.982 1.00 53.00 93 LEU A CA 1
ATOM 754 C C . LEU A 1 93 ? -19.783 -6.508 16.909 1.00 53.00 93 LEU A C 1
ATOM 756 O O . LEU A 1 93 ? -20.974 -6.473 16.592 1.00 53.00 93 LEU A O 1
ATOM 760 N N . ALA A 1 94 ? -19.349 -7.134 18.002 1.00 49.16 94 ALA A N 1
ATOM 761 C CA . ALA A 1 94 ? -20.239 -7.337 19.124 1.00 49.16 94 ALA A CA 1
ATOM 762 C C . ALA A 1 94 ? -20.717 -5.931 19.490 1.00 49.16 94 ALA A C 1
ATOM 764 O O . ALA A 1 94 ? -19.906 -5.079 19.854 1.00 49.16 94 ALA A O 1
ATOM 765 N N . GLY A 1 95 ? -21.999 -5.660 19.250 1.00 48.19 95 GLY A N 1
ATOM 766 C CA . GLY A 1 95 ? -22.617 -4.419 19.670 1.00 48.19 95 GLY A CA 1
ATOM 767 C C . GLY A 1 95 ? -22.463 -4.315 21.178 1.00 48.19 95 GLY A C 1
ATOM 768 O O . GLY A 1 95 ? -23.138 -5.032 21.909 1.00 48.19 95 GLY A O 1
ATOM 769 N N . GLY A 1 96 ? -21.552 -3.455 21.623 1.00 42.53 96 GLY A N 1
ATOM 770 C CA . GLY A 1 96 ? -21.599 -2.902 22.964 1.00 42.53 96 GLY A CA 1
ATOM 771 C C . GLY A 1 96 ? -22.728 -1.885 22.983 1.00 42.53 96 GLY A C 1
ATOM 772 O O . GLY A 1 96 ? -22.552 -0.758 22.529 1.00 42.53 96 GLY A O 1
ATOM 773 N N . GLN A 1 97 ? -23.903 -2.331 23.420 1.00 40.88 97 GLN A N 1
ATOM 774 C CA . GLN A 1 97 ? -24.739 -1.486 24.260 1.00 40.88 97 GLN A CA 1
ATOM 775 C C . GLN A 1 97 ? -23.947 -1.254 25.549 1.00 40.88 97 GLN A C 1
ATOM 777 O O . GLN A 1 97 ? -23.464 -2.230 26.122 1.00 40.88 97 GLN A O 1
ATOM 782 N N . ASP A 1 98 ? -23.710 0.013 25.883 1.00 37.38 98 ASP A N 1
ATOM 783 C CA . ASP A 1 98 ? -23.900 0.622 27.211 1.00 37.38 98 ASP A CA 1
ATOM 784 C C . ASP A 1 98 ? -23.475 2.100 27.168 1.00 37.38 98 ASP A C 1
ATOM 786 O O . ASP A 1 98 ? -22.315 2.390 26.789 1.00 37.38 98 ASP A O 1
#